Protein AF-A0A6M8HV72-F1 (afdb_monomer_lite)

Secondary structure (DSSP, 8-state):
-GGGTTTSSSSSSHHHHHHHHHHHHHHHHHHHHHH-TT--HHHHHHHHHHHHHHHHHHT-HHHHHHHHHHHHHHHHHHHHHHHHHHHTT--HHHHHHHHHHHHHHHHHHHHHHHHHHHHHHHHH-HHHHHHHHHHHHHHHHHHHHTTSPPTTGGGGGG--

Radius of gyration: 21.1 Å; chains: 1; bounding box: 44×37×67 Å

Sequence (160 aa):
MLVLAAARTSTSNTGRWARIHQHNWAKIRCHSHRIAPWVSGLSAMVAGAVLVPVGVAIGHPLVALLGFPVLGFGTGLAYRLSLVVLTKGSEPARQGALASLYGAVTYGAATVGSLAAGLIGNLIGLKSTIVGIFLLIAVFSAWFTACAPRLRDGREIEVA

Organism: NCBI:txid1484109

pLDDT: mean 83.33, std 15.53, range [47.53, 97.25]

Structure (mmCIF, N/CA/C/O backbone):
data_AF-A0A6M8HV72-F1
#
_entry.id   AF-A0A6M8HV72-F1
#
loop_
_atom_site.group_PDB
_atom_s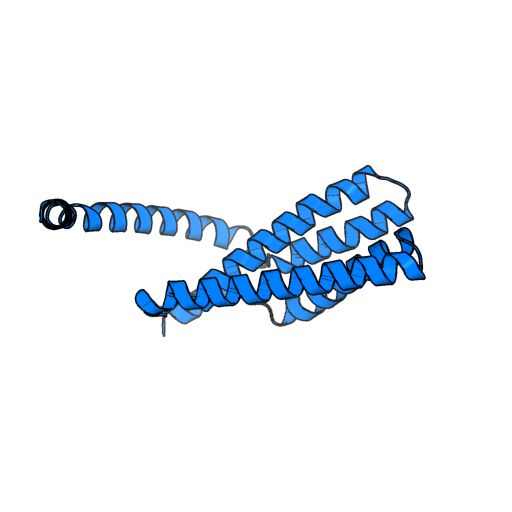ite.id
_atom_site.type_symbol
_atom_site.label_atom_id
_atom_site.label_alt_id
_atom_site.label_comp_id
_atom_site.label_asym_id
_atom_site.label_entity_id
_atom_site.label_seq_id
_atom_site.pdbx_PDB_ins_code
_atom_site.Cartn_x
_atom_site.Cartn_y
_atom_site.Cartn_z
_atom_site.occupancy
_atom_site.B_iso_or_equiv
_atom_site.auth_seq_id
_atom_site.auth_comp_id
_atom_site.auth_asym_id
_atom_site.auth_atom_id
_atom_site.pdbx_PDB_model_num
ATOM 1 N N . MET A 1 1 ? 1.287 -5.222 48.716 1.00 48.75 1 MET A N 1
ATOM 2 C CA . MET A 1 1 ? 0.082 -4.443 49.094 1.00 48.75 1 MET A CA 1
ATOM 3 C C . MET A 1 1 ? 0.161 -2.940 48.789 1.00 48.75 1 MET A C 1
ATOM 5 O O . MET A 1 1 ? -0.892 -2.334 48.669 1.00 48.75 1 MET A O 1
ATOM 9 N N . LEU A 1 2 ? 1.339 -2.331 48.565 1.00 47.53 2 LEU A N 1
ATOM 10 C CA . LEU A 1 2 ? 1.441 -0.890 48.255 1.00 47.53 2 LEU A CA 1
ATOM 11 C C . LEU A 1 2 ? 1.011 -0.475 46.826 1.00 47.53 2 LEU A C 1
ATOM 13 O O . LEU A 1 2 ? 0.678 0.682 46.603 1.00 47.53 2 LEU A O 1
ATOM 17 N N . VAL A 1 3 ? 0.961 -1.404 45.862 1.00 49.62 3 VAL A N 1
ATOM 18 C CA . VAL A 1 3 ? 0.617 -1.099 44.452 1.00 49.62 3 VAL A CA 1
ATOM 19 C C . VAL A 1 3 ? -0.888 -0.843 44.248 1.00 49.62 3 VAL A C 1
ATOM 21 O O . VAL A 1 3 ? -1.282 -0.139 43.324 1.00 49.62 3 VAL A O 1
ATOM 24 N N . LEU A 1 4 ? -1.745 -1.326 45.155 1.00 50.94 4 LEU A N 1
ATOM 25 C CA . LEU A 1 4 ? -3.201 -1.135 45.079 1.00 50.94 4 LEU A CA 1
ATOM 26 C C . LEU A 1 4 ? -3.672 0.249 45.565 1.00 50.94 4 LEU A C 1
ATOM 28 O O . LEU A 1 4 ? -4.767 0.674 45.203 1.00 50.94 4 LEU A O 1
ATOM 32 N N . ALA A 1 5 ? -2.856 0.980 46.333 1.00 51.75 5 ALA A N 1
ATOM 33 C CA . ALA A 1 5 ? -3.220 2.306 46.842 1.00 51.75 5 ALA A CA 1
ATOM 34 C C . ALA A 1 5 ? -2.996 3.433 45.813 1.00 51.75 5 ALA A C 1
ATOM 36 O O . ALA A 1 5 ? -3.728 4.420 45.818 1.00 51.75 5 ALA A O 1
ATOM 37 N N . ALA A 1 6 ? -2.053 3.265 44.876 1.00 51.56 6 ALA A N 1
ATOM 38 C CA . ALA A 1 6 ? -1.754 4.265 43.844 1.00 51.56 6 ALA A CA 1
ATOM 39 C C . ALA A 1 6 ? -2.790 4.307 42.700 1.00 51.56 6 ALA A C 1
ATOM 41 O O . ALA A 1 6 ? -2.868 5.290 41.968 1.00 51.56 6 ALA A O 1
ATOM 42 N N . ALA A 1 7 ? -3.626 3.273 42.557 1.00 52.09 7 ALA A N 1
ATOM 43 C CA . ALA A 1 7 ? -4.650 3.214 41.513 1.00 52.09 7 ALA A CA 1
ATOM 44 C C . ALA A 1 7 ? -5.930 4.011 41.851 1.00 52.09 7 ALA A C 1
ATOM 46 O O . ALA A 1 7 ? -6.725 4.298 40.958 1.00 52.09 7 ALA A O 1
ATOM 47 N N . ARG A 1 8 ? -6.153 4.391 43.122 1.00 54.16 8 ARG A N 1
ATOM 48 C CA . ARG A 1 8 ? -7.432 4.985 43.570 1.00 54.16 8 ARG A CA 1
ATOM 49 C C . ARG A 1 8 ? -7.531 6.506 43.469 1.00 54.16 8 ARG A C 1
ATOM 51 O O . ARG A 1 8 ? -8.641 7.023 43.521 1.00 54.16 8 ARG A O 1
ATOM 58 N N . THR A 1 9 ? -6.426 7.227 43.296 1.00 54.25 9 THR A N 1
ATOM 59 C CA . THR A 1 9 ? -6.437 8.702 43.198 1.00 54.25 9 THR A CA 1
ATOM 60 C C . THR A 1 9 ? -6.485 9.224 41.759 1.00 54.25 9 THR A C 1
ATOM 62 O O . THR A 1 9 ? -6.673 10.418 41.547 1.00 54.25 9 THR A O 1
ATOM 65 N N . SER A 1 10 ? -6.398 8.342 40.758 1.00 53.56 10 SER A N 1
ATOM 66 C CA . SER A 1 10 ? -6.378 8.702 39.332 1.00 53.56 10 SER A CA 1
ATOM 67 C C . SER A 1 10 ? -7.728 8.484 38.631 1.00 53.56 10 SER A C 1
ATOM 69 O O . SER A 1 10 ? -7.793 8.029 37.493 1.00 53.56 10 SER A O 1
ATOM 71 N N . THR A 1 11 ? -8.845 8.757 39.307 1.00 59.16 11 THR A N 1
ATOM 72 C CA . THR A 1 11 ? -10.191 8.622 38.709 1.00 59.16 11 THR A CA 1
ATOM 73 C C . THR A 1 11 ? -10.957 9.941 38.622 1.00 59.16 11 THR A C 1
ATOM 75 O O . THR A 1 11 ? -11.863 10.048 37.802 1.00 59.16 11 THR A O 1
ATOM 78 N N . SER A 1 12 ? -10.576 10.986 39.368 1.00 61.50 12 SER A N 1
ATOM 79 C CA . SER A 1 12 ? -11.284 12.278 39.319 1.00 61.50 12 SER A CA 1
ATOM 80 C C . SER A 1 12 ? -10.839 13.192 38.168 1.00 61.50 12 SER A C 1
ATOM 82 O O . SER A 1 12 ? -11.604 14.055 37.741 1.00 61.50 12 SER A O 1
ATOM 84 N N . ASN A 1 13 ? -9.635 12.995 37.615 1.00 61.00 13 ASN A N 1
ATOM 85 C CA . ASN A 1 13 ? -9.097 13.855 36.550 1.00 61.00 13 ASN A CA 1
ATOM 86 C C . ASN A 1 13 ? -9.237 13.255 35.136 1.00 61.00 13 ASN A C 1
ATOM 88 O O . ASN A 1 13 ? -9.124 13.969 34.138 1.00 61.00 13 ASN A O 1
ATOM 92 N N . THR A 1 14 ? -9.538 11.958 35.015 1.00 64.94 14 THR A N 1
ATOM 93 C CA . THR A 1 14 ? -9.681 11.267 33.717 1.00 64.94 14 THR A CA 1
ATOM 94 C C . THR A 1 14 ? -10.820 11.848 32.872 1.00 64.94 14 THR A C 1
ATOM 96 O O . THR A 1 14 ? -10.677 12.001 31.658 1.00 64.94 14 THR A O 1
ATOM 99 N N . GLY A 1 15 ? -11.909 12.298 33.506 1.00 69.75 15 GLY A N 1
ATOM 100 C CA . GLY A 1 15 ? -13.037 12.933 32.814 1.00 69.75 15 GLY A CA 1
ATOM 101 C C . GLY A 1 15 ? -12.730 14.310 32.203 1.00 69.75 15 GLY A C 1
ATOM 102 O O . GLY A 1 15 ? -13.410 14.737 31.265 1.00 69.75 15 GLY A O 1
ATOM 103 N N . ARG A 1 16 ? -11.710 15.030 32.695 1.00 74.56 16 ARG A N 1
ATOM 104 C CA . ARG A 1 16 ? -11.328 16.347 32.149 1.00 74.56 16 ARG A CA 1
ATOM 105 C C . ARG A 1 16 ? -10.486 16.199 30.884 1.00 74.56 16 ARG A C 1
ATOM 107 O O . ARG A 1 16 ? -10.765 16.862 29.886 1.00 74.56 16 ARG A O 1
ATOM 114 N N . TRP A 1 17 ? -9.527 15.275 30.897 1.00 71.81 17 TRP A N 1
ATOM 115 C CA . TRP A 1 17 ? -8.691 14.961 29.734 1.00 71.81 17 TRP A CA 1
ATOM 116 C C . TRP A 1 17 ? -9.490 14.325 28.597 1.00 71.81 17 TRP A C 1
ATOM 118 O O . TRP A 1 17 ? -9.290 14.692 27.438 1.00 71.81 17 TRP A O 1
ATOM 128 N N . ALA A 1 18 ? -10.461 13.462 28.920 1.00 70.50 18 ALA A N 1
ATOM 129 C CA . ALA A 1 18 ? -11.372 12.892 27.930 1.00 70.50 18 ALA A CA 1
ATOM 130 C C . ALA A 1 18 ? -12.149 13.982 27.164 1.00 70.50 18 ALA A C 1
ATOM 132 O O . ALA A 1 18 ? -12.211 13.942 25.934 1.00 70.50 18 ALA A O 1
ATOM 133 N N . ARG A 1 19 ? -12.662 15.007 27.863 1.00 73.00 19 ARG A N 1
ATOM 134 C CA . ARG A 1 19 ? -13.393 16.123 27.233 1.00 73.00 19 ARG A CA 1
ATOM 135 C C . ARG A 1 19 ? -12.511 17.023 26.367 1.00 73.00 19 ARG A C 1
ATOM 137 O O . ARG A 1 19 ? -12.917 17.377 25.263 1.00 73.00 19 ARG A O 1
ATOM 144 N N . ILE A 1 20 ? -11.307 17.374 26.828 1.00 75.00 20 ILE A N 1
ATOM 145 C CA . ILE A 1 20 ? -10.384 18.226 26.052 1.00 75.00 20 ILE A CA 1
ATOM 146 C C . ILE A 1 20 ? -9.944 17.512 24.768 1.00 75.00 20 ILE A C 1
ATOM 148 O O . ILE A 1 20 ? -9.949 18.116 23.692 1.00 75.00 20 ILE A O 1
ATOM 152 N N . HIS A 1 21 ? -9.632 16.214 24.851 1.00 67.44 21 HIS A N 1
ATOM 153 C CA . HIS A 1 21 ? -9.319 15.433 23.659 1.00 67.44 21 HIS A CA 1
ATOM 154 C C . HIS A 1 21 ? -10.513 15.374 22.705 1.00 67.44 21 HIS A C 1
ATOM 156 O O . HIS A 1 21 ? -10.343 15.691 21.527 1.00 67.44 21 HIS A O 1
ATOM 162 N N . GLN A 1 22 ? -11.718 15.049 23.185 1.00 72.06 22 GLN A N 1
ATOM 163 C CA . GLN A 1 22 ? -12.913 15.000 22.334 1.00 72.06 22 GLN A CA 1
ATOM 164 C C . GLN A 1 22 ? -13.151 16.316 21.576 1.00 72.06 22 GLN A C 1
ATOM 166 O O . GLN A 1 22 ? -13.419 16.283 20.372 1.00 72.06 22 GLN A O 1
ATOM 171 N N . HIS A 1 23 ? -12.967 17.466 22.231 1.00 72.62 23 HIS A N 1
ATOM 172 C CA . HIS A 1 23 ? -13.171 18.770 21.600 1.00 72.62 23 HIS A CA 1
ATOM 173 C C . HIS A 1 23 ? -12.124 19.086 20.510 1.00 72.62 23 HIS A C 1
ATOM 175 O O . HIS A 1 23 ? -12.472 19.613 19.448 1.00 72.62 23 HIS A O 1
ATOM 181 N N . ASN A 1 24 ? -10.847 18.743 20.717 1.00 71.69 24 ASN A N 1
ATOM 182 C CA . ASN A 1 24 ? -9.809 18.949 19.697 1.00 71.69 24 ASN A CA 1
ATOM 183 C C . ASN A 1 24 ? -9.988 18.014 18.489 1.00 71.69 24 ASN A C 1
ATOM 185 O O . ASN A 1 24 ? -9.850 18.448 17.341 1.00 71.69 24 ASN A O 1
ATOM 189 N N . TRP A 1 25 ? -10.381 16.759 18.723 1.00 64.50 25 TRP A N 1
ATOM 190 C CA . TRP A 1 25 ? -10.678 15.804 17.650 1.00 64.50 25 TRP A CA 1
ATOM 191 C C . TRP A 1 25 ? -11.900 16.204 16.814 1.00 64.50 25 TRP A C 1
ATOM 193 O O . TRP A 1 25 ? -11.948 15.897 15.621 1.00 64.50 25 TRP A O 1
ATOM 203 N N . ALA A 1 26 ? -12.884 16.890 17.405 1.00 64.31 26 ALA A N 1
ATOM 204 C CA . ALA A 1 26 ? -14.028 17.427 16.668 1.00 64.31 26 ALA A CA 1
ATOM 205 C C . ALA A 1 26 ? -13.601 18.538 15.691 1.00 64.31 26 ALA A C 1
ATOM 207 O O . ALA A 1 26 ? -13.974 18.517 14.518 1.00 64.31 26 ALA A O 1
ATOM 208 N N . LYS A 1 27 ? -12.738 19.463 16.135 1.00 68.88 27 LYS A N 1
ATOM 209 C CA . LYS A 1 27 ? -12.278 20.589 15.305 1.00 68.88 27 LYS A CA 1
ATOM 210 C C . LYS A 1 27 ? -11.427 20.133 14.112 1.00 68.88 27 LYS A C 1
ATOM 212 O O . LYS A 1 27 ? -11.627 20.621 13.000 1.00 68.88 27 LYS A O 1
ATOM 217 N N . ILE A 1 28 ? -10.526 19.169 14.323 1.00 64.38 28 ILE A N 1
ATOM 218 C CA . ILE A 1 28 ? -9.666 18.618 13.259 1.00 64.38 28 ILE A CA 1
ATOM 219 C C . ILE A 1 28 ? -10.499 17.845 12.223 1.00 64.38 28 ILE A C 1
ATOM 221 O O . ILE A 1 28 ? -10.273 17.998 11.019 1.00 64.38 28 ILE A O 1
ATOM 225 N N . ARG A 1 29 ? -11.512 17.079 12.661 1.00 62.41 29 ARG A N 1
ATOM 226 C CA . ARG A 1 29 ? -12.433 16.384 11.745 1.00 62.41 29 ARG A CA 1
ATOM 227 C C . ARG A 1 29 ? -13.168 17.366 10.831 1.00 62.41 29 ARG A C 1
ATOM 229 O O . ARG A 1 29 ? -13.154 17.181 9.615 1.00 62.41 29 ARG A O 1
ATOM 236 N N . CYS A 1 30 ? -13.721 18.453 11.369 1.00 58.53 30 CYS A N 1
ATOM 237 C CA . CYS A 1 30 ? -14.491 19.420 10.576 1.00 58.53 30 CYS A CA 1
ATOM 238 C C . CYS A 1 30 ? -13.692 20.086 9.442 1.00 58.53 30 CYS A C 1
ATOM 240 O O . CYS A 1 30 ? -14.270 20.399 8.400 1.00 58.53 30 CYS A O 1
ATOM 242 N N . HIS A 1 31 ? -12.383 20.294 9.61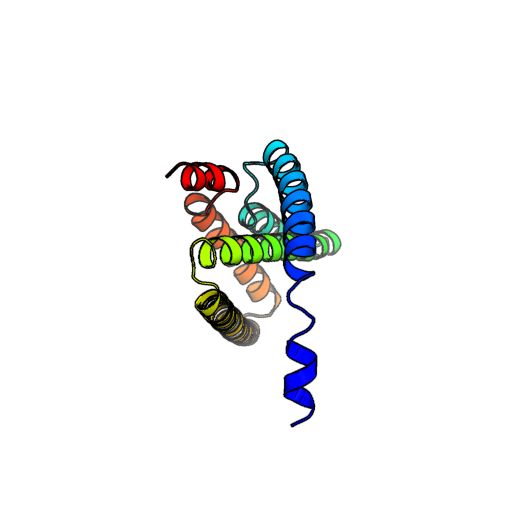4 1.00 59.81 31 HIS A N 1
ATOM 243 C CA . HIS A 1 31 ? -11.549 20.908 8.574 1.00 59.81 31 HIS A CA 1
ATOM 244 C C . HIS A 1 31 ? -11.170 19.921 7.464 1.00 59.81 31 HIS A C 1
ATOM 246 O O . HIS A 1 31 ? -11.275 20.248 6.281 1.00 59.81 31 HIS A O 1
ATOM 252 N N . SER A 1 32 ? -10.797 18.692 7.826 1.00 57.81 32 SER A N 1
ATOM 253 C CA . SER A 1 32 ? -10.352 17.688 6.852 1.00 57.81 32 SER A CA 1
ATOM 254 C C . SER A 1 32 ? -11.482 17.242 5.905 1.00 57.81 32 SER A C 1
ATOM 256 O O . SER A 1 32 ? -11.255 17.054 4.711 1.00 57.81 32 SER A O 1
ATOM 258 N N . HIS A 1 33 ? -12.732 17.197 6.385 1.00 54.22 33 HIS A N 1
ATOM 259 C CA . HIS A 1 33 ? -13.889 16.807 5.568 1.00 54.22 33 HIS A CA 1
ATOM 260 C C . HIS A 1 33 ? -14.294 17.815 4.481 1.00 54.22 33 HIS A C 1
ATOM 262 O O . HIS A 1 33 ? -15.014 17.432 3.558 1.00 54.22 33 HIS A O 1
ATOM 268 N N . ARG A 1 34 ? -13.887 19.090 4.573 1.00 60.53 34 ARG A N 1
ATOM 269 C CA . ARG A 1 34 ? -14.249 20.101 3.561 1.00 60.53 34 ARG A CA 1
ATOM 270 C C . ARG A 1 34 ? -13.306 20.114 2.366 1.00 60.53 34 ARG A C 1
ATOM 272 O O . ARG A 1 34 ? -13.744 20.429 1.268 1.00 60.53 34 ARG A O 1
ATOM 279 N N . ILE A 1 35 ? -12.036 19.786 2.581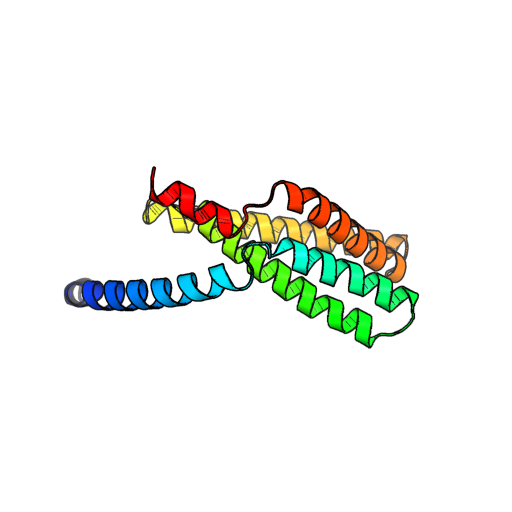 1.00 65.06 35 ILE A N 1
ATOM 280 C CA . ILE A 1 35 ? -10.995 20.014 1.573 1.00 65.06 35 I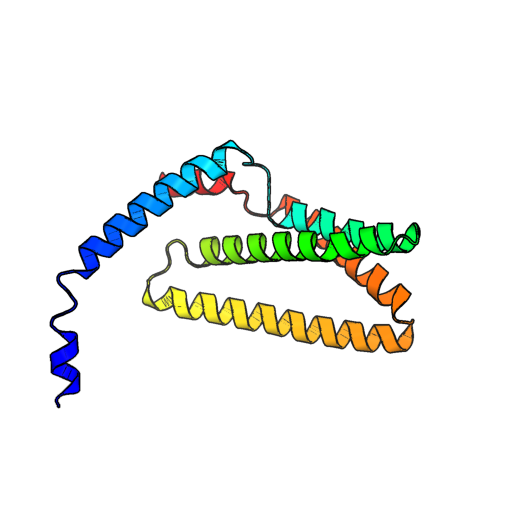LE A CA 1
ATOM 281 C C . ILE A 1 35 ? -10.906 18.832 0.599 1.00 65.06 35 ILE A C 1
ATOM 283 O O . ILE A 1 35 ? -10.584 19.031 -0.568 1.00 65.06 35 ILE A O 1
ATOM 287 N N . ALA A 1 36 ? -11.239 17.609 1.034 1.00 59.16 36 ALA A N 1
ATOM 288 C CA . ALA A 1 36 ? -11.101 16.434 0.178 1.00 59.16 36 ALA A CA 1
ATOM 289 C C . ALA A 1 36 ? -12.001 15.241 0.581 1.00 59.16 36 ALA A C 1
ATOM 291 O O . ALA A 1 36 ? -11.489 14.172 0.914 1.00 59.16 36 ALA A O 1
ATOM 292 N N . PRO A 1 37 ? -13.345 15.357 0.521 1.00 62.66 37 PRO A N 1
ATOM 293 C CA . PRO A 1 37 ? -14.249 14.245 0.859 1.00 62.66 37 PRO A CA 1
ATOM 294 C C . PRO A 1 37 ? -14.102 13.030 -0.078 1.00 62.66 37 PRO A C 1
ATOM 296 O O . PRO A 1 37 ? -14.562 11.937 0.246 1.00 62.66 37 PRO A O 1
ATOM 299 N N . TRP A 1 38 ? -13.455 13.230 -1.229 1.00 63.25 38 TRP A N 1
ATOM 300 C CA . TRP A 1 38 ? -13.203 12.232 -2.268 1.00 63.25 38 TRP A CA 1
ATOM 301 C C . TRP A 1 38 ? -11.858 11.511 -2.111 1.00 63.25 38 TRP A C 1
ATOM 303 O O . TRP A 1 38 ? -11.634 10.504 -2.779 1.00 63.25 38 TRP A O 1
ATOM 313 N N . VAL A 1 39 ? -10.946 12.024 -1.274 1.00 69.06 39 VAL A N 1
ATOM 314 C CA . VAL A 1 39 ? -9.605 11.445 -1.139 1.00 69.06 39 VAL A CA 1
ATOM 315 C C . VAL A 1 39 ? -9.680 10.232 -0.221 1.00 69.06 39 VAL A C 1
ATOM 317 O O . VAL A 1 39 ? -9.835 10.342 0.993 1.00 69.06 39 VAL A O 1
ATOM 320 N N . SER A 1 40 ? -9.585 9.059 -0.838 1.00 80.25 40 SER A N 1
ATOM 321 C CA . SER A 1 40 ? -9.335 7.794 -0.157 1.00 80.25 40 SER A CA 1
ATOM 322 C C . SER A 1 40 ? -7.826 7.586 -0.045 1.00 80.25 40 SER A C 1
ATOM 324 O O . SER A 1 40 ? -7.087 7.920 -0.968 1.00 80.25 40 SER A O 1
ATOM 326 N N . GLY A 1 41 ? -7.349 6.979 1.047 1.00 85.00 41 GLY A N 1
ATOM 327 C CA . GLY A 1 41 ? -5.946 6.550 1.139 1.00 85.00 41 GLY A CA 1
ATOM 328 C C . GLY A 1 41 ? -5.522 5.683 -0.057 1.00 85.00 41 GLY A C 1
ATOM 329 O O . GLY A 1 41 ? -4.377 5.756 -0.498 1.00 85.00 41 GLY A O 1
ATOM 330 N N . LEU A 1 42 ? -6.470 4.955 -0.664 1.00 89.75 42 LEU A N 1
ATOM 331 C CA . LEU A 1 42 ? -6.220 4.145 -1.853 1.00 89.75 42 LEU A CA 1
ATOM 332 C C . LEU A 1 42 ? -5.893 4.963 -3.106 1.00 89.75 42 LEU A C 1
ATOM 334 O O . LEU A 1 42 ? -5.097 4.496 -3.911 1.00 89.75 42 LEU A O 1
ATOM 338 N N . SER A 1 43 ? -6.442 6.169 -3.297 1.00 91.00 43 SER A N 1
ATOM 339 C CA . SER A 1 43 ? -6.097 6.965 -4.488 1.00 91.00 43 SER A CA 1
ATOM 340 C C . SER A 1 43 ? -4.654 7.468 -4.421 1.00 91.00 43 SER A C 1
ATOM 342 O O . SER A 1 43 ? -3.943 7.433 -5.424 1.00 91.00 43 SER A O 1
ATOM 344 N N . ALA A 1 44 ? -4.186 7.842 -3.225 1.00 92.56 44 ALA A N 1
ATOM 345 C CA . ALA A 1 44 ? -2.776 8.135 -2.982 1.00 92.56 44 ALA A CA 1
ATOM 346 C C . ALA A 1 44 ? -1.894 6.889 -3.181 1.00 92.56 44 ALA A C 1
ATOM 348 O O . ALA A 1 44 ? -0.826 6.996 -3.782 1.00 92.56 44 ALA A O 1
ATOM 349 N N . MET A 1 45 ? -2.354 5.700 -2.760 1.00 94.06 45 MET A N 1
ATOM 350 C CA . MET A 1 45 ? -1.632 4.451 -3.036 1.00 94.06 45 MET A CA 1
ATOM 351 C C . MET A 1 45 ? -1.521 4.164 -4.534 1.00 94.06 45 MET A C 1
ATOM 353 O O . MET A 1 45 ? -0.427 3.859 -4.996 1.00 94.06 45 MET A O 1
ATOM 357 N N . VAL A 1 46 ? -2.608 4.299 -5.302 1.00 95.38 46 VAL A N 1
ATOM 358 C CA . VAL A 1 46 ? -2.586 4.114 -6.763 1.00 95.38 46 VAL A CA 1
ATOM 359 C C . VAL A 1 46 ? -1.597 5.086 -7.405 1.00 95.38 46 VAL A C 1
ATOM 361 O O . VAL A 1 46 ? -0.753 4.660 -8.188 1.00 95.38 46 VAL A O 1
ATOM 364 N N . ALA A 1 47 ? -1.644 6.369 -7.034 1.00 95.50 47 ALA A N 1
ATOM 365 C CA . ALA A 1 47 ? -0.726 7.373 -7.565 1.00 95.50 47 ALA A CA 1
ATOM 366 C C . ALA A 1 47 ? 0.743 7.022 -7.274 1.00 95.50 47 ALA A C 1
ATOM 368 O O . ALA A 1 47 ? 1.562 7.005 -8.191 1.00 95.50 47 ALA A O 1
ATOM 369 N N . GLY A 1 48 ? 1.073 6.679 -6.024 1.00 96.06 48 GLY A N 1
ATOM 370 C CA . GLY A 1 48 ? 2.428 6.274 -5.645 1.00 96.06 48 GLY A CA 1
ATOM 371 C C . GLY A 1 48 ? 2.883 4.989 -6.344 1.00 96.06 48 GLY A C 1
ATOM 372 O O . GLY A 1 48 ? 4.003 4.929 -6.848 1.00 96.06 48 GLY A O 1
ATOM 373 N N . ALA A 1 49 ? 1.999 3.992 -6.443 1.00 96.62 49 ALA A N 1
ATOM 374 C CA . ALA A 1 49 ? 2.276 2.710 -7.086 1.00 96.62 49 ALA A CA 1
ATOM 375 C C . ALA A 1 49 ? 2.488 2.833 -8.601 1.00 96.62 49 ALA A C 1
ATOM 377 O O . ALA A 1 49 ? 3.303 2.097 -9.142 1.00 96.62 49 ALA A O 1
ATOM 378 N N . VAL A 1 50 ? 1.810 3.764 -9.283 1.00 97.25 50 VAL A N 1
ATOM 379 C CA . VAL A 1 50 ? 2.027 4.053 -10.714 1.00 97.25 50 VAL A CA 1
ATOM 380 C C . VAL A 1 50 ? 3.295 4.882 -10.937 1.00 97.25 50 VAL A C 1
ATOM 382 O O . VAL A 1 50 ? 3.998 4.679 -11.928 1.00 97.25 50 VAL A O 1
ATOM 385 N N . LEU A 1 51 ? 3.641 5.784 -10.013 1.00 96.94 51 LEU A N 1
ATOM 386 C CA . LEU A 1 51 ? 4.807 6.657 -10.167 1.00 96.94 51 LEU A CA 1
ATOM 387 C C . LEU A 1 51 ? 6.132 5.875 -10.196 1.00 96.94 51 LEU A C 1
ATOM 389 O O . LEU A 1 51 ? 7.051 6.249 -10.924 1.00 96.94 51 LEU A O 1
ATOM 393 N N . VAL A 1 52 ? 6.216 4.757 -9.465 1.00 96.12 52 VAL A N 1
ATOM 394 C CA . VAL A 1 52 ? 7.401 3.881 -9.451 1.00 96.12 52 VAL A CA 1
ATOM 395 C C . VAL A 1 52 ? 7.717 3.283 -10.835 1.00 96.12 52 VAL A C 1
ATOM 397 O O . VAL A 1 52 ? 8.798 3.570 -11.355 1.00 96.12 52 VAL A O 1
ATOM 400 N N . PRO A 1 53 ? 6.834 2.494 -11.483 1.00 96.19 53 PRO A N 1
ATOM 401 C CA . PRO A 1 53 ? 7.102 1.929 -12.802 1.00 96.19 53 PRO A CA 1
ATOM 402 C C . PRO A 1 53 ? 7.240 3.006 -13.884 1.00 96.19 53 PRO A C 1
ATOM 404 O O . PRO A 1 53 ? 8.056 2.833 -14.785 1.00 96.19 53 PRO A O 1
ATOM 407 N N . VAL A 1 54 ? 6.531 4.138 -13.777 1.00 96.69 54 VAL A N 1
ATOM 408 C CA . VAL A 1 54 ? 6.716 5.283 -14.688 1.00 96.69 54 VAL A CA 1
ATOM 409 C C . VAL A 1 54 ? 8.127 5.865 -14.562 1.00 96.69 54 VAL A C 1
ATOM 411 O O . VAL A 1 54 ? 8.799 6.067 -15.573 1.00 96.69 54 VAL A O 1
ATOM 414 N N . GLY A 1 55 ? 8.624 6.071 -13.339 1.00 95.44 55 GLY A N 1
ATOM 415 C CA . GLY A 1 55 ? 9.994 6.535 -13.108 1.00 95.44 55 GLY A CA 1
ATOM 416 C C . GLY A 1 55 ? 11.046 5.561 -13.644 1.00 95.44 55 GLY A C 1
ATOM 417 O O . GLY A 1 55 ? 12.037 5.988 -14.238 1.00 95.44 55 GLY A O 1
ATOM 418 N N . VAL A 1 56 ? 10.801 4.254 -13.508 1.00 94.56 56 VAL A N 1
ATOM 419 C CA . VAL A 1 56 ? 11.657 3.201 -14.081 1.00 94.56 56 VAL A CA 1
ATOM 420 C C . VAL A 1 56 ? 11.617 3.207 -15.614 1.00 94.56 56 VAL A C 1
ATOM 422 O O . VAL A 1 56 ? 12.664 3.033 -16.235 1.00 94.56 56 VAL A O 1
ATOM 425 N N . ALA A 1 57 ? 10.450 3.419 -16.227 1.00 94.69 57 ALA A N 1
ATOM 426 C CA . ALA A 1 57 ? 10.286 3.448 -17.682 1.00 94.69 57 ALA A CA 1
ATOM 427 C C . ALA A 1 57 ? 10.969 4.664 -18.329 1.00 94.69 57 ALA A C 1
ATOM 429 O O . ALA A 1 57 ? 11.577 4.531 -19.386 1.00 94.69 57 ALA A O 1
ATOM 430 N N . ILE A 1 58 ? 10.911 5.828 -17.673 1.00 96.81 58 ILE A N 1
ATOM 431 C CA . ILE A 1 58 ? 11.555 7.071 -18.135 1.00 96.81 58 ILE A CA 1
ATOM 432 C C . ILE A 1 58 ? 13.061 7.083 -17.796 1.00 96.81 58 ILE A C 1
ATOM 434 O O . ILE A 1 58 ? 13.822 7.872 -18.348 1.00 96.81 58 ILE A O 1
ATOM 438 N N . GLY A 1 59 ? 13.516 6.208 -16.891 1.00 94.94 59 GLY A N 1
ATOM 439 C CA . GLY A 1 59 ? 14.903 6.179 -16.422 1.00 94.94 59 GLY A CA 1
ATOM 440 C C . GLY A 1 59 ? 15.247 7.314 -15.451 1.00 94.94 59 GLY A C 1
ATOM 441 O O . GLY A 1 59 ? 16.421 7.632 -15.277 1.00 94.94 59 GLY A O 1
ATOM 442 N N . HIS A 1 60 ? 14.246 7.928 -14.809 1.00 97.00 60 HIS A N 1
ATOM 443 C CA . HIS A 1 60 ? 14.435 9.064 -13.906 1.00 97.00 60 HIS A CA 1
ATOM 444 C C . HIS A 1 60 ? 14.279 8.633 -12.433 1.00 97.00 60 HIS A C 1
ATOM 446 O O . HIS A 1 60 ? 13.154 8.561 -11.922 1.00 97.00 60 HIS A O 1
ATOM 452 N N . PRO A 1 61 ? 15.379 8.370 -11.698 1.00 94.25 61 PRO A N 1
ATOM 453 C CA . PRO A 1 61 ? 15.324 7.749 -10.372 1.00 94.25 61 PRO A CA 1
ATOM 454 C C . PRO A 1 61 ? 14.584 8.600 -9.336 1.00 94.25 61 PRO A C 1
ATOM 456 O O . PRO A 1 61 ? 13.937 8.043 -8.455 1.00 94.25 61 PRO A O 1
ATOM 459 N N . LEU A 1 62 ? 14.598 9.934 -9.465 1.00 97.25 62 LEU A N 1
ATOM 460 C CA . LEU A 1 62 ? 13.853 10.818 -8.558 1.00 97.25 62 LEU A CA 1
ATOM 461 C C . LEU A 1 62 ? 12.334 10.617 -8.656 1.00 97.25 62 LEU A C 1
ATOM 463 O O . LEU A 1 62 ? 11.647 10.718 -7.646 1.00 97.25 62 LEU A O 1
ATOM 467 N N . VAL A 1 63 ? 11.806 10.292 -9.842 1.00 95.56 63 VAL A N 1
ATOM 468 C CA . VAL A 1 63 ? 10.365 10.046 -10.022 1.00 95.56 63 VAL A CA 1
ATOM 469 C C . VAL A 1 63 ? 9.975 8.747 -9.321 1.00 95.56 63 VAL A C 1
ATOM 471 O O . VAL A 1 63 ? 8.998 8.716 -8.576 1.00 95.56 63 VAL A O 1
ATOM 474 N N . ALA A 1 64 ? 10.792 7.700 -9.476 1.00 93.62 64 ALA A N 1
ATOM 475 C CA . ALA A 1 64 ? 10.591 6.450 -8.754 1.00 93.62 64 ALA A CA 1
ATOM 476 C C . ALA A 1 64 ? 10.723 6.648 -7.232 1.00 93.62 64 ALA A C 1
ATOM 478 O O . ALA A 1 64 ? 9.902 6.134 -6.474 1.00 93.62 64 ALA A O 1
ATOM 479 N N . LEU A 1 65 ? 11.701 7.451 -6.788 1.00 96.06 65 LEU A N 1
ATOM 480 C CA . LEU A 1 65 ? 11.914 7.772 -5.377 1.00 96.06 65 LEU A CA 1
ATOM 481 C C . LEU A 1 65 ? 10.709 8.496 -4.766 1.00 96.06 65 LEU A C 1
ATOM 483 O O . LEU A 1 65 ? 10.313 8.157 -3.657 1.00 96.06 65 LEU A O 1
ATOM 487 N N . LEU A 1 66 ? 10.103 9.445 -5.488 1.00 97.00 66 LEU A N 1
ATOM 488 C CA . LEU A 1 66 ? 8.893 10.154 -5.056 1.00 97.00 66 LEU A CA 1
ATOM 489 C C . LEU A 1 66 ? 7.662 9.241 -4.971 1.00 97.00 66 LEU A C 1
ATOM 491 O O . LEU A 1 66 ? 6.742 9.531 -4.206 1.00 97.00 66 LEU A O 1
ATOM 495 N N . GLY A 1 67 ? 7.645 8.119 -5.694 1.00 96.00 67 GLY A N 1
ATOM 496 C CA . GLY A 1 67 ? 6.550 7.150 -5.628 1.00 96.00 67 GLY A CA 1
ATOM 497 C C . GLY A 1 67 ? 6.429 6.489 -4.255 1.00 96.00 67 GLY A C 1
ATOM 498 O O . GLY A 1 67 ? 5.323 6.336 -3.738 1.00 96.00 67 GLY A O 1
ATOM 499 N N . PHE A 1 68 ? 7.559 6.174 -3.614 1.00 95.31 68 PHE A N 1
ATOM 500 C CA . PHE A 1 68 ? 7.595 5.520 -2.302 1.00 95.31 68 PHE A CA 1
ATOM 501 C C . PHE A 1 68 ? 6.948 6.322 -1.157 1.00 95.31 68 PHE A C 1
ATOM 503 O O . PHE A 1 68 ? 6.110 5.745 -0.461 1.00 95.31 68 PHE A O 1
ATOM 510 N N . PRO A 1 69 ? 7.263 7.613 -0.916 1.00 97.12 69 PRO A N 1
ATOM 511 C CA . PRO A 1 69 ? 6.619 8.383 0.143 1.00 97.12 69 PRO A CA 1
ATOM 512 C C . PRO A 1 69 ? 5.133 8.611 -0.137 1.00 97.12 69 PRO A C 1
ATOM 514 O O . PRO A 1 69 ? 4.336 8.555 0.796 1.00 97.12 69 PRO A O 1
ATOM 517 N N . VAL A 1 70 ? 4.735 8.806 -1.401 1.00 96.31 70 VAL A N 1
ATOM 518 C CA . VAL A 1 70 ? 3.317 8.945 -1.778 1.00 96.31 70 VAL A CA 1
ATOM 519 C C . VAL A 1 70 ? 2.555 7.650 -1.490 1.00 96.31 70 VAL A C 1
ATOM 521 O O . VAL A 1 70 ? 1.490 7.678 -0.869 1.00 96.31 70 VAL A O 1
ATOM 524 N N . LEU A 1 71 ? 3.133 6.506 -1.864 1.00 95.31 71 LEU A N 1
ATOM 525 C CA . LEU A 1 71 ? 2.571 5.196 -1.562 1.00 95.31 71 LEU A CA 1
ATOM 526 C C . LEU A 1 71 ? 2.492 4.951 -0.050 1.00 95.31 71 LEU A C 1
ATOM 528 O O . LEU A 1 71 ? 1.445 4.548 0.449 1.00 95.31 71 LEU A O 1
ATOM 532 N N . GLY A 1 72 ? 3.569 5.232 0.689 1.00 94.94 72 GLY A N 1
ATOM 533 C CA . GLY A 1 72 ? 3.622 5.078 2.144 1.00 94.94 72 GLY A CA 1
ATOM 534 C C . GLY A 1 72 ? 2.594 5.951 2.864 1.00 94.94 72 GLY A C 1
ATOM 535 O O . GLY A 1 72 ? 1.917 5.483 3.782 1.00 94.94 72 GLY A O 1
ATOM 536 N N . PHE A 1 73 ? 2.413 7.192 2.407 1.00 93.94 73 PHE A N 1
ATOM 537 C CA . PHE A 1 73 ? 1.372 8.088 2.902 1.00 93.94 73 PHE A CA 1
ATOM 538 C C . PHE A 1 73 ? -0.031 7.519 2.656 1.00 93.94 73 PHE A C 1
ATOM 540 O O . PHE A 1 73 ? -0.845 7.468 3.583 1.00 93.94 73 PHE A O 1
ATOM 547 N N . GLY A 1 74 ? -0.298 7.025 1.443 1.00 93.56 74 GLY A N 1
ATOM 548 C CA . GLY A 1 74 ? -1.561 6.366 1.106 1.00 93.56 74 GLY A CA 1
ATOM 549 C C . GLY A 1 74 ? -1.850 5.149 1.989 1.00 93.56 74 GLY A C 1
ATOM 550 O O . GLY A 1 74 ? -2.934 5.055 2.570 1.00 93.56 74 GLY A O 1
ATOM 551 N N . THR A 1 75 ? -0.861 4.271 2.175 1.00 92.62 75 THR A N 1
ATOM 552 C CA . THR A 1 75 ? -0.965 3.086 3.043 1.00 92.62 75 THR A CA 1
ATOM 553 C C . THR A 1 75 ? -1.232 3.475 4.496 1.00 92.62 75 THR A C 1
ATOM 555 O O . THR A 1 75 ? -2.095 2.885 5.145 1.00 92.62 75 THR A O 1
ATOM 558 N N . GLY A 1 76 ? -0.546 4.499 5.016 1.00 92.81 76 GLY A N 1
ATOM 559 C CA . GLY A 1 76 ? -0.752 4.989 6.382 1.00 92.81 76 GLY A CA 1
ATOM 560 C C . GLY A 1 76 ? -2.159 5.551 6.611 1.00 92.81 76 GLY A C 1
ATOM 561 O O . GLY A 1 76 ? -2.772 5.286 7.650 1.00 92.81 76 GLY A O 1
ATOM 562 N N . LEU A 1 77 ? -2.700 6.281 5.631 1.00 90.62 77 LEU A N 1
ATOM 563 C CA . LEU A 1 77 ? -4.085 6.756 5.671 1.00 90.62 77 LEU A CA 1
ATOM 564 C C . LEU A 1 77 ? -5.085 5.598 5.608 1.00 90.62 77 LEU A C 1
ATOM 566 O O . LEU A 1 77 ? -6.003 5.555 6.428 1.00 90.62 77 LEU A O 1
ATOM 570 N N . ALA A 1 78 ? -4.893 4.653 4.684 1.00 90.38 78 ALA A N 1
ATOM 571 C CA . ALA A 1 78 ? -5.751 3.477 4.555 1.00 90.38 78 ALA A CA 1
ATOM 572 C C . ALA A 1 78 ? -5.766 2.655 5.854 1.00 90.38 78 ALA A C 1
ATOM 574 O O . ALA A 1 78 ? -6.834 2.343 6.373 1.00 90.38 78 ALA A O 1
ATOM 575 N N . TYR A 1 79 ? -4.594 2.403 6.446 1.00 91.19 79 TYR A N 1
ATOM 576 C CA . TYR A 1 79 ? -4.462 1.685 7.714 1.00 91.19 79 TYR A CA 1
ATOM 577 C C . TYR A 1 79 ? -5.226 2.366 8.859 1.00 91.19 79 TYR A C 1
ATOM 579 O O . TYR A 1 79 ? -5.969 1.706 9.591 1.00 91.19 79 TYR A O 1
ATOM 587 N N . ARG A 1 80 ? -5.090 3.693 9.003 1.00 89.62 80 ARG A N 1
ATOM 588 C CA . ARG A 1 80 ? -5.814 4.452 10.036 1.00 89.62 80 ARG A CA 1
ATOM 589 C C . ARG A 1 80 ? -7.327 4.399 9.838 1.00 89.62 80 ARG A C 1
ATOM 591 O O . ARG A 1 80 ? -8.044 4.214 10.818 1.00 89.62 80 ARG A O 1
ATOM 598 N N . LEU A 1 81 ? -7.811 4.555 8.607 1.00 86.81 81 LEU A N 1
ATOM 599 C CA . LEU A 1 81 ? -9.245 4.501 8.313 1.00 86.81 81 LEU A CA 1
ATOM 600 C C . LEU A 1 81 ? -9.823 3.114 8.600 1.00 86.81 81 LEU A C 1
ATOM 602 O O . LEU A 1 81 ? -10.857 3.026 9.260 1.00 86.81 81 LEU A O 1
ATOM 606 N N . SER A 1 82 ? -9.128 2.046 8.204 1.00 89.19 82 SER A N 1
ATOM 607 C CA . SER A 1 82 ? -9.538 0.672 8.507 1.00 89.19 82 SER A CA 1
ATOM 608 C C . SER A 1 82 ? -9.644 0.423 10.010 1.00 89.19 82 SER A C 1
ATOM 610 O O . SER A 1 82 ? -10.643 -0.130 10.461 1.00 89.19 82 SER A O 1
ATOM 612 N N . LEU A 1 83 ? -8.673 0.887 10.809 1.00 89.12 83 LEU A N 1
ATOM 613 C CA . LEU A 1 83 ? -8.740 0.769 12.270 1.00 89.12 83 LEU A CA 1
ATOM 614 C C . LEU A 1 83 ? -9.921 1.535 12.870 1.00 89.12 83 LEU A C 1
ATOM 616 O O . LEU A 1 83 ? -10.583 1.022 13.771 1.00 89.12 83 LEU A O 1
ATOM 620 N N . VAL A 1 84 ? -10.205 2.745 12.383 1.00 88.56 84 VAL A N 1
ATOM 621 C CA . VAL A 1 84 ? -11.363 3.523 12.847 1.00 88.56 84 VAL A CA 1
ATOM 622 C C . VAL A 1 84 ? -12.663 2.792 12.520 1.00 88.56 84 VAL A C 1
ATOM 624 O O . VAL A 1 84 ? -13.519 2.681 13.390 1.00 88.56 84 VAL A O 1
ATOM 627 N N . VAL A 1 85 ? -12.800 2.252 11.308 1.00 87.25 85 VAL A N 1
ATOM 628 C CA . VAL A 1 85 ? -13.991 1.490 10.898 1.00 87.25 85 VAL A CA 1
ATOM 629 C C . VAL A 1 85 ? -14.144 0.210 11.726 1.00 87.25 85 VAL A C 1
ATOM 631 O O . VAL A 1 85 ? -15.237 -0.061 12.209 1.00 87.25 85 VAL A O 1
ATOM 634 N N . LEU A 1 86 ? -13.058 -0.532 11.957 1.00 89.31 86 LEU A N 1
ATOM 635 C CA . LEU A 1 86 ? -13.065 -1.773 12.742 1.00 89.31 86 LEU A CA 1
ATOM 636 C C . LEU A 1 86 ? -13.396 -1.556 14.223 1.00 89.31 86 LEU A C 1
ATOM 638 O O . LEU A 1 86 ? -13.998 -2.421 14.849 1.00 89.31 86 LEU A O 1
ATOM 642 N N . THR A 1 87 ? -12.973 -0.432 14.802 1.00 91.06 87 THR A N 1
ATOM 643 C CA . THR A 1 87 ? -13.146 -0.160 16.240 1.00 91.06 87 THR A CA 1
ATOM 644 C C . THR A 1 87 ? -14.411 0.635 16.558 1.00 91.06 87 THR A C 1
ATOM 646 O O . THR A 1 87 ? -14.854 0.636 17.711 1.00 91.06 87 THR A O 1
ATOM 649 N N . LYS A 1 88 ? -15.034 1.289 15.567 1.00 86.38 88 LYS A N 1
ATOM 650 C CA . LYS A 1 88 ? -16.271 2.060 15.756 1.00 86.38 88 LYS A CA 1
ATOM 651 C C . LYS A 1 88 ? -17.396 1.142 16.252 1.00 86.38 88 LYS A C 1
ATOM 653 O O . LYS A 1 88 ? -17.652 0.095 15.673 1.00 86.38 88 LYS A O 1
ATOM 658 N N . GLY A 1 89 ? -18.049 1.528 17.350 1.00 86.69 89 GLY A N 1
ATOM 659 C CA . GLY A 1 89 ? -19.147 0.763 17.962 1.00 86.69 89 GLY A CA 1
ATOM 660 C C . GLY A 1 89 ? -18.720 -0.477 18.761 1.00 86.69 89 GLY A C 1
ATOM 661 O O . GLY A 1 89 ? -19.563 -1.124 19.371 1.00 86.69 89 GLY A O 1
ATOM 662 N N . SER A 1 90 ? -17.425 -0.801 18.803 1.00 89.81 90 SER A N 1
ATOM 663 C CA . SER A 1 90 ? -16.913 -1.925 19.591 1.00 89.81 90 SER A CA 1
ATOM 664 C C . SER A 1 90 ? -16.758 -1.551 21.066 1.00 89.81 90 SER A C 1
ATOM 666 O O . SER A 1 90 ? -16.283 -0.458 21.384 1.00 89.81 90 SER A O 1
ATOM 668 N N . GLU A 1 91 ? -17.065 -2.485 21.969 1.00 92.25 91 GLU A N 1
ATOM 669 C CA . GLU A 1 91 ? -16.782 -2.340 23.402 1.00 92.25 91 GLU A CA 1
ATOM 670 C C . GLU A 1 91 ? -15.286 -2.071 23.655 1.00 92.25 91 GLU A C 1
ATOM 672 O O . GLU A 1 91 ? -14.443 -2.699 23.002 1.00 92.25 91 GLU A O 1
ATOM 677 N N . PRO A 1 92 ? -14.917 -1.217 24.633 1.00 88.50 92 PRO A N 1
ATOM 678 C CA . PRO A 1 92 ? -13.516 -0.889 24.920 1.00 88.50 92 PRO A CA 1
ATOM 679 C C . PRO A 1 92 ? -12.626 -2.118 25.152 1.00 88.50 92 PRO A C 1
ATOM 681 O O . PRO A 1 92 ? -11.476 -2.139 24.721 1.00 88.50 92 PRO A O 1
ATOM 684 N N . ALA A 1 93 ? -13.172 -3.172 25.768 1.00 89.31 93 ALA A N 1
ATOM 685 C CA . ALA A 1 93 ? -12.462 -4.429 25.996 1.00 89.31 93 ALA A CA 1
ATOM 686 C C . ALA A 1 93 ? -12.127 -5.182 24.691 1.00 89.31 93 ALA A C 1
ATOM 688 O O . ALA A 1 93 ? -11.098 -5.850 24.610 1.00 89.31 93 ALA A O 1
ATOM 689 N N . ARG A 1 94 ? -12.963 -5.058 23.650 1.00 92.44 94 ARG A N 1
ATOM 690 C CA . ARG A 1 94 ? -12.794 -5.757 22.362 1.00 92.44 94 ARG A CA 1
ATOM 691 C C . ARG A 1 94 ? -11.963 -4.965 21.350 1.00 92.44 94 ARG A C 1
ATOM 693 O O . ARG A 1 94 ? -11.381 -5.570 20.452 1.00 92.44 94 ARG A O 1
ATOM 700 N N . GLN A 1 95 ? -11.850 -3.644 21.507 1.00 92.94 95 GLN A N 1
ATOM 701 C CA . GLN A 1 95 ? -11.083 -2.782 20.595 1.00 92.94 95 GLN A CA 1
ATOM 702 C C . GLN A 1 95 ? -9.606 -3.189 20.498 1.00 92.94 95 GLN A C 1
ATOM 704 O O . GLN A 1 95 ? -9.059 -3.258 19.398 1.00 92.94 95 GLN A O 1
ATOM 709 N N . GLY A 1 96 ? -8.972 -3.515 21.631 1.00 93.25 96 GLY A N 1
ATOM 710 C CA . GLY A 1 96 ? -7.574 -3.958 21.653 1.00 93.25 96 GLY A CA 1
ATOM 711 C C . GLY A 1 96 ? -7.360 -5.282 20.913 1.00 93.25 96 GLY A C 1
ATOM 712 O O . GLY A 1 96 ? -6.424 -5.404 20.124 1.00 93.25 96 GLY A O 1
ATOM 713 N N . ALA A 1 97 ? -8.264 -6.249 21.108 1.00 94.25 97 ALA A N 1
ATOM 714 C CA . ALA A 1 97 ? -8.198 -7.549 20.441 1.00 94.25 97 ALA A CA 1
ATOM 715 C C . ALA A 1 97 ? -8.378 -7.426 18.918 1.00 94.25 97 ALA A C 1
ATOM 717 O O . ALA A 1 97 ? -7.606 -8.012 18.162 1.00 94.25 97 ALA A O 1
ATOM 718 N N . LEU A 1 98 ? -9.343 -6.617 18.462 1.00 93.69 98 LEU A N 1
ATOM 719 C CA . LEU A 1 98 ? -9.575 -6.375 17.033 1.00 93.69 98 LEU A CA 1
ATOM 720 C C . LEU A 1 98 ? -8.389 -5.667 16.366 1.00 93.69 98 LEU A C 1
ATOM 722 O O . LEU A 1 98 ? -7.956 -6.079 15.291 1.00 93.69 98 LEU A O 1
ATOM 726 N N . ALA A 1 99 ? -7.829 -4.638 17.010 1.00 92.50 99 ALA A N 1
ATOM 727 C CA . ALA A 1 99 ? -6.661 -3.931 16.488 1.00 92.50 99 ALA A CA 1
ATOM 728 C C . ALA A 1 99 ? -5.423 -4.843 16.410 1.00 92.50 99 ALA A C 1
ATOM 730 O O . ALA A 1 99 ? -4.687 -4.800 15.424 1.00 92.50 99 ALA A O 1
ATOM 731 N N . SER A 1 100 ? -5.215 -5.697 17.418 1.00 94.06 100 SER A N 1
ATOM 732 C CA . SER A 1 100 ? -4.117 -6.669 17.431 1.00 94.06 100 SER A CA 1
ATOM 733 C C . SER A 1 100 ? -4.269 -7.719 16.329 1.00 94.06 100 SER A C 1
ATOM 735 O O . SER A 1 100 ? -3.315 -7.955 15.588 1.00 94.06 100 SER A O 1
ATOM 737 N N . LEU A 1 101 ? -5.470 -8.284 16.156 1.00 95.38 101 LEU A N 1
ATOM 738 C CA . LEU A 1 101 ? -5.756 -9.243 15.087 1.00 95.38 101 LEU A CA 1
ATOM 739 C C . LEU A 1 101 ? -5.539 -8.620 13.703 1.00 95.38 101 LEU A C 1
ATOM 741 O O . LEU A 1 101 ? -4.891 -9.220 12.848 1.00 95.38 101 LEU A O 1
ATOM 745 N N . TYR A 1 102 ? -6.027 -7.395 13.496 1.00 93.38 102 TYR A N 1
ATOM 746 C CA . TYR A 1 102 ? -5.818 -6.662 12.250 1.00 93.38 102 TYR A CA 1
ATOM 747 C C . TYR A 1 102 ? -4.327 -6.436 11.958 1.00 93.38 102 TYR A C 1
ATOM 749 O O . TYR A 1 102 ? -3.871 -6.669 10.835 1.00 93.38 102 TYR A O 1
ATOM 757 N N . GLY A 1 103 ? -3.550 -6.047 12.973 1.00 93.75 103 GLY A N 1
ATOM 758 C CA . GLY A 1 103 ? -2.097 -5.924 12.865 1.00 93.75 103 GLY A CA 1
ATOM 759 C C . GLY A 1 103 ? -1.428 -7.251 12.502 1.00 93.75 103 GLY A C 1
ATOM 760 O O . GLY A 1 103 ? -0.645 -7.297 11.557 1.00 93.75 103 GLY A O 1
ATOM 761 N N . ALA A 1 104 ? -1.780 -8.340 13.190 1.00 96.56 104 ALA A N 1
ATOM 762 C CA . ALA A 1 104 ? -1.233 -9.671 12.931 1.00 96.56 104 ALA A CA 1
ATOM 763 C C . ALA A 1 104 ? -1.491 -10.134 11.487 1.00 96.56 104 ALA A C 1
ATOM 765 O O . ALA A 1 104 ? -0.566 -10.591 10.816 1.00 96.56 104 ALA A O 1
ATOM 766 N N . VAL A 1 105 ? -2.714 -9.950 10.981 1.00 95.94 105 VAL A N 1
ATOM 767 C CA . VAL A 1 105 ? -3.067 -10.280 9.590 1.00 95.94 105 VAL A CA 1
ATOM 768 C C . VAL A 1 105 ? -2.288 -9.409 8.603 1.00 95.94 105 VAL A C 1
ATOM 770 O O . VAL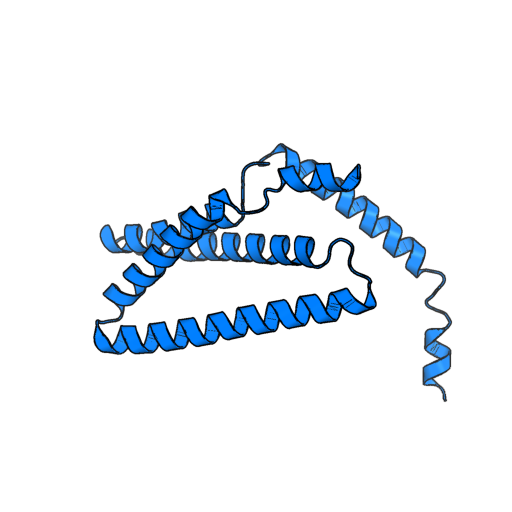 A 1 105 ? -1.733 -9.927 7.637 1.00 95.94 105 VAL A O 1
ATOM 773 N N . THR A 1 106 ? -2.197 -8.100 8.856 1.00 93.06 106 THR A N 1
ATOM 774 C CA . THR A 1 106 ? -1.497 -7.159 7.965 1.00 93.06 106 THR A CA 1
ATOM 775 C C . THR A 1 106 ? -0.003 -7.472 7.881 1.00 93.06 106 THR A C 1
ATOM 777 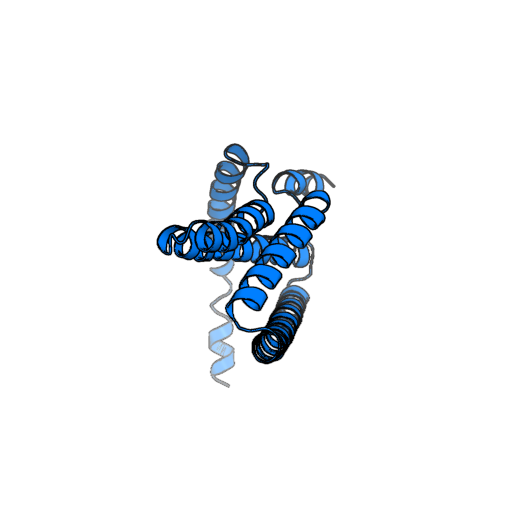O O . THR A 1 106 ? 0.557 -7.524 6.786 1.00 93.06 106 THR A O 1
ATOM 780 N N . TYR A 1 107 ? 0.649 -7.728 9.019 1.00 94.38 107 TYR A N 1
ATOM 781 C CA . TYR A 1 107 ? 2.064 -8.097 9.046 1.00 94.38 107 TYR A CA 1
ATOM 782 C C . TYR A 1 107 ? 2.306 -9.487 8.467 1.00 94.38 107 TYR A C 1
ATOM 784 O O . TYR A 1 107 ? 3.252 -9.653 7.703 1.00 94.38 107 TYR A O 1
ATOM 792 N N . GLY A 1 108 ? 1.431 -10.458 8.744 1.00 97.12 108 GLY A N 1
ATOM 793 C CA . GLY A 1 108 ? 1.502 -11.781 8.126 1.00 97.12 108 GLY A CA 1
ATOM 794 C C . GLY A 1 108 ? 1.429 -11.702 6.599 1.00 97.12 108 GLY A C 1
ATOM 795 O O . GLY A 1 108 ? 2.283 -12.259 5.910 1.00 97.12 108 GLY A O 1
ATOM 796 N N . ALA A 1 109 ? 0.475 -10.936 6.062 1.00 93.69 109 ALA A N 1
ATOM 797 C CA . ALA A 1 109 ? 0.362 -10.695 4.625 1.00 93.69 109 ALA A CA 1
ATOM 798 C C . ALA A 1 109 ? 1.607 -9.991 4.055 1.00 93.69 109 ALA A C 1
ATOM 800 O O . ALA A 1 109 ? 2.099 -10.381 2.996 1.00 93.69 109 ALA A O 1
ATOM 801 N N . ALA A 1 110 ? 2.160 -9.001 4.766 1.00 92.44 110 ALA A N 1
ATOM 802 C CA . ALA A 1 110 ? 3.385 -8.313 4.358 1.00 92.44 110 ALA A CA 1
ATOM 803 C C . ALA A 1 110 ? 4.606 -9.249 4.333 1.00 92.44 110 ALA A C 1
ATOM 805 O O . ALA A 1 110 ? 5.398 -9.197 3.389 1.00 92.44 110 ALA A O 1
ATOM 806 N N . THR A 1 111 ? 4.750 -10.132 5.324 1.00 96.69 111 THR A N 1
ATOM 807 C CA . THR A 1 111 ? 5.805 -11.153 5.361 1.00 96.69 111 THR A CA 1
ATOM 808 C C . THR A 1 111 ? 5.682 -12.113 4.183 1.00 96.69 111 THR A C 1
ATOM 810 O O . THR A 1 111 ? 6.655 -12.300 3.452 1.00 96.69 111 THR A O 1
ATOM 813 N N . VAL A 1 112 ? 4.492 -12.676 3.950 1.00 97.12 112 VAL A N 1
ATOM 814 C CA . VAL A 1 112 ? 4.248 -13.595 2.824 1.00 97.12 112 VAL A CA 1
ATOM 815 C C . VAL A 1 112 ? 4.517 -12.903 1.488 1.00 97.12 112 VAL A C 1
ATOM 817 O O . VAL A 1 112 ? 5.221 -13.454 0.644 1.00 97.12 112 VAL A O 1
ATOM 820 N N . GLY A 1 113 ? 4.028 -11.673 1.315 1.00 93.19 113 GLY A N 1
ATOM 821 C CA . GLY A 1 113 ? 4.262 -10.883 0.109 1.00 93.19 113 GLY A CA 1
ATOM 822 C C . GLY A 1 113 ? 5.745 -10.591 -0.128 1.00 93.19 113 GLY A C 1
ATOM 823 O O . GLY A 1 113 ? 6.217 -10.711 -1.255 1.00 93.19 113 GLY A O 1
ATOM 824 N N . SER A 1 114 ? 6.499 -10.279 0.929 1.00 94.06 114 SER A N 1
ATOM 825 C CA . SER A 1 114 ? 7.939 -9.996 0.832 1.00 94.06 114 SER A CA 1
ATOM 826 C C . SER A 1 114 ? 8.748 -11.246 0.478 1.00 94.06 114 SER A C 1
ATOM 828 O O . SER A 1 114 ? 9.660 -11.174 -0.345 1.00 94.06 114 SER A O 1
ATOM 830 N N . LEU A 1 115 ? 8.392 -12.405 1.046 1.00 96.81 115 LEU A N 1
ATOM 831 C CA . LEU A 1 115 ? 9.004 -13.691 0.699 1.00 96.81 115 LEU A CA 1
ATOM 832 C C . LEU A 1 115 ? 8.698 -14.090 -0.747 1.00 96.81 115 LEU A C 1
ATOM 834 O O . LEU A 1 115 ? 9.610 -14.459 -1.485 1.00 96.81 115 LEU A O 1
ATOM 838 N N . ALA A 1 116 ? 7.439 -13.963 -1.175 1.00 95.19 116 ALA A N 1
ATOM 839 C CA . ALA A 1 116 ? 7.040 -14.232 -2.553 1.00 95.19 116 ALA A CA 1
ATOM 840 C C . ALA A 1 116 ? 7.764 -13.300 -3.537 1.00 95.19 116 ALA A C 1
ATOM 842 O O . ALA A 1 116 ? 8.288 -13.761 -4.548 1.00 95.19 116 ALA A O 1
ATOM 843 N N . ALA A 1 117 ? 7.865 -12.008 -3.215 1.00 93.25 117 ALA A N 1
ATOM 844 C CA . ALA A 1 117 ? 8.612 -11.037 -4.009 1.00 93.25 117 ALA A CA 1
ATOM 845 C C . ALA A 1 117 ? 10.101 -11.395 -4.114 1.00 93.25 117 ALA A C 1
ATOM 847 O O . ALA A 1 117 ? 10.664 -11.323 -5.202 1.00 93.25 117 ALA A O 1
ATOM 848 N N . GLY A 1 118 ? 10.733 -11.815 -3.013 1.00 94.81 118 GLY A N 1
ATOM 849 C CA . GLY A 1 118 ? 12.125 -12.270 -3.018 1.00 94.81 118 GLY A CA 1
ATOM 850 C C . GLY A 1 118 ? 12.331 -13.513 -3.886 1.00 94.81 118 GLY A C 1
ATOM 851 O O . GLY A 1 118 ? 13.250 -13.549 -4.705 1.00 94.81 118 GLY A O 1
ATOM 852 N N . LEU A 1 119 ? 11.435 -14.498 -3.767 1.00 97.06 119 LEU A N 1
ATOM 853 C CA . LEU A 1 119 ? 11.477 -15.724 -4.564 1.00 97.06 119 LEU A CA 1
ATOM 854 C C . LEU A 1 119 ? 11.302 -15.435 -6.062 1.00 97.06 119 LEU A C 1
ATOM 856 O O . LEU A 1 119 ? 12.104 -15.894 -6.871 1.00 97.06 119 LEU A O 1
ATOM 860 N N . ILE A 1 120 ? 10.297 -14.636 -6.433 1.00 95.94 120 ILE A N 1
ATOM 861 C CA . ILE A 1 120 ? 10.050 -14.231 -7.826 1.00 95.94 120 ILE A CA 1
ATOM 862 C C . ILE A 1 120 ? 11.230 -13.399 -8.350 1.00 95.94 120 ILE A C 1
ATOM 864 O O . ILE A 1 120 ? 11.714 -13.643 -9.455 1.00 95.94 120 ILE A O 1
ATOM 868 N N . GLY A 1 121 ? 11.760 -12.489 -7.528 1.00 96.25 121 GLY A N 1
ATOM 869 C CA . GLY A 1 121 ? 12.939 -11.676 -7.827 1.00 96.25 121 GLY A CA 1
ATOM 870 C C . GLY A 1 121 ? 14.159 -12.501 -8.213 1.00 96.25 121 GLY A C 1
ATOM 871 O O . GLY A 1 121 ? 14.871 -12.128 -9.145 1.00 96.25 121 GLY A O 1
ATOM 872 N N . ASN A 1 122 ? 14.360 -13.639 -7.549 1.00 96.62 122 ASN A N 1
ATOM 873 C CA . ASN A 1 122 ? 15.445 -14.564 -7.854 1.00 96.62 122 ASN A CA 1
ATOM 874 C C . ASN A 1 122 ? 15.242 -15.316 -9.185 1.00 96.62 122 ASN A C 1
ATOM 876 O O . ASN A 1 122 ? 16.218 -15.687 -9.828 1.00 96.62 122 ASN A O 1
ATOM 880 N N . LEU A 1 123 ? 13.993 -15.532 -9.612 1.00 96.81 123 LEU A N 1
ATOM 881 C CA . LEU A 1 123 ? 13.667 -16.288 -10.828 1.00 96.81 123 LEU A CA 1
ATOM 882 C C . LEU A 1 123 ? 13.675 -15.427 -12.098 1.00 96.81 123 LEU A C 1
ATOM 884 O O . LEU A 1 123 ? 14.222 -15.845 -13.114 1.00 96.81 123 LEU A O 1
ATOM 888 N N . ILE A 1 124 ? 13.058 -14.241 -12.062 1.00 96.38 124 ILE A N 1
ATOM 889 C CA . ILE A 1 124 ? 12.847 -13.393 -13.257 1.00 96.38 124 ILE A CA 1
ATOM 890 C C . ILE A 1 124 ? 13.630 -12.072 -13.222 1.00 96.38 124 ILE A C 1
ATOM 892 O O . ILE A 1 124 ? 13.503 -11.236 -14.120 1.00 96.38 124 ILE A O 1
ATOM 896 N N . GLY A 1 125 ? 14.428 -11.865 -12.174 1.00 96.19 125 GLY A N 1
ATOM 897 C CA . GLY A 1 125 ? 15.193 -10.648 -11.941 1.00 96.19 125 GLY A CA 1
ATOM 898 C C . GLY A 1 125 ? 14.431 -9.585 -11.146 1.00 96.19 125 GLY A C 1
ATOM 899 O O . GLY A 1 125 ? 13.201 -9.454 -11.190 1.00 96.19 125 GLY A O 1
ATOM 900 N N . LEU A 1 126 ? 15.200 -8.770 -10.420 1.00 91.62 126 LEU A N 1
ATOM 901 C CA . LEU A 1 126 ? 14.674 -7.782 -9.477 1.00 91.62 126 LEU A CA 1
ATOM 902 C C . LEU A 1 126 ? 13.867 -6.670 -10.168 1.00 91.62 126 LEU A C 1
ATOM 904 O O . LEU A 1 126 ? 12.805 -6.289 -9.683 1.00 91.62 126 LEU A O 1
ATOM 908 N N . LYS A 1 127 ? 14.330 -6.180 -11.328 1.00 92.56 127 LYS A N 1
ATOM 909 C CA . LYS A 1 127 ? 13.673 -5.085 -12.064 1.00 92.56 127 LYS A CA 1
ATOM 910 C C . LYS A 1 127 ? 12.249 -5.457 -12.493 1.00 92.56 127 LYS A C 1
ATOM 912 O O . LYS A 1 127 ? 11.313 -4.722 -12.188 1.00 92.56 127 LYS A O 1
ATOM 917 N N . SER A 1 128 ? 12.086 -6.598 -13.166 1.00 94.00 128 SER A N 1
ATOM 918 C CA . SER A 1 128 ? 10.784 -7.083 -13.648 1.00 94.00 128 SER A CA 1
ATOM 919 C C . SER A 1 128 ? 9.826 -7.368 -12.494 1.00 94.00 128 SER A C 1
ATOM 921 O O . SER A 1 128 ? 8.653 -7.008 -12.557 1.00 94.00 128 SER A O 1
ATOM 923 N N . THR A 1 129 ? 10.348 -7.943 -11.409 1.00 95.25 129 THR A N 1
ATOM 924 C CA . THR A 1 129 ? 9.569 -8.257 -10.206 1.00 95.25 129 THR A CA 1
ATOM 925 C C . THR A 1 129 ? 9.028 -7.002 -9.532 1.00 95.25 129 THR A C 1
ATOM 927 O O . THR A 1 129 ? 7.835 -6.926 -9.249 1.00 95.25 129 THR A O 1
ATOM 930 N N . ILE A 1 130 ? 9.876 -5.989 -9.326 1.00 92.25 130 ILE A N 1
ATOM 931 C CA . ILE A 1 130 ? 9.469 -4.713 -8.724 1.00 92.25 130 ILE A CA 1
ATOM 932 C C . ILE A 1 130 ? 8.372 -4.047 -9.563 1.00 92.25 130 ILE A C 1
ATOM 934 O O . ILE A 1 130 ? 7.333 -3.669 -9.022 1.00 92.25 130 ILE A O 1
ATOM 938 N N . VAL A 1 131 ? 8.571 -3.939 -10.881 1.00 95.19 131 VAL A N 1
ATOM 939 C CA . VAL A 1 131 ? 7.579 -3.336 -11.787 1.00 95.19 131 VAL A CA 1
ATOM 940 C C . VAL A 1 131 ? 6.254 -4.099 -11.734 1.00 95.19 131 VAL A C 1
ATOM 942 O O . VAL A 1 131 ? 5.203 -3.479 -11.580 1.00 95.19 131 VAL A O 1
ATOM 945 N N . GLY A 1 132 ? 6.298 -5.433 -11.793 1.00 95.56 132 GLY A N 1
ATOM 946 C CA . GLY A 1 132 ? 5.106 -6.278 -11.714 1.00 95.56 132 GLY A CA 1
ATOM 947 C C . GLY A 1 132 ? 4.338 -6.103 -10.404 1.00 95.56 132 GLY A C 1
ATOM 948 O O . GLY A 1 132 ? 3.125 -5.907 -10.430 1.00 95.56 132 GLY A O 1
ATOM 949 N N . ILE A 1 133 ? 5.031 -6.097 -9.262 1.00 95.31 133 ILE A N 1
ATOM 950 C CA . ILE A 1 133 ? 4.404 -5.917 -7.943 1.00 95.31 133 ILE A CA 1
ATOM 951 C C . ILE A 1 133 ? 3.734 -4.547 -7.836 1.00 95.31 133 ILE A C 1
ATOM 953 O O . ILE A 1 133 ? 2.582 -4.470 -7.412 1.00 95.31 133 ILE A O 1
ATOM 957 N N . PHE A 1 134 ? 4.410 -3.467 -8.236 1.00 95.69 134 PHE A N 1
ATOM 958 C CA . PHE A 1 134 ? 3.820 -2.128 -8.161 1.00 95.69 134 PHE A CA 1
ATOM 959 C C . PHE A 1 134 ? 2.617 -1.963 -9.094 1.00 95.69 134 PHE A C 1
ATOM 961 O O . PHE A 1 134 ? 1.621 -1.360 -8.694 1.00 95.69 134 PHE A O 1
ATOM 968 N N . LEU A 1 135 ? 2.656 -2.554 -10.291 1.00 96.25 135 LEU A N 1
ATOM 969 C CA . LEU A 1 135 ? 1.497 -2.581 -11.185 1.00 96.25 135 LEU A CA 1
ATOM 970 C C . LEU A 1 135 ? 0.334 -3.381 -10.591 1.00 96.25 135 LEU A C 1
ATOM 972 O O . LEU A 1 135 ? -0.799 -2.906 -10.622 1.00 96.25 135 LEU A O 1
ATOM 976 N N . LEU A 1 136 ? 0.597 -4.547 -9.995 1.00 95.81 136 LEU A N 1
ATOM 977 C CA . LEU A 1 136 ? -0.432 -5.322 -9.298 1.00 95.81 136 LEU A CA 1
ATOM 978 C C . LEU A 1 136 ? -1.044 -4.517 -8.149 1.00 95.81 136 LEU A C 1
ATOM 980 O O . LEU A 1 136 ? -2.266 -4.431 -8.056 1.00 95.81 136 LEU A O 1
ATOM 984 N N . ILE A 1 137 ? -0.223 -3.868 -7.318 1.00 94.88 137 ILE A N 1
ATOM 985 C CA . ILE A 1 137 ? -0.704 -2.997 -6.236 1.00 94.88 137 ILE A CA 1
ATOM 986 C C . ILE A 1 137 ? -1.574 -1.872 -6.798 1.00 94.88 137 ILE A C 1
ATOM 988 O O . ILE A 1 137 ? -2.635 -1.604 -6.234 1.00 94.88 137 ILE A O 1
ATOM 992 N N . ALA A 1 138 ? -1.166 -1.231 -7.896 1.00 95.50 138 ALA A N 1
ATOM 993 C CA . ALA A 1 138 ? -1.942 -0.171 -8.532 1.00 95.50 138 ALA A CA 1
ATOM 994 C C . ALA A 1 138 ? -3.304 -0.683 -9.027 1.00 95.50 138 ALA A C 1
ATOM 996 O O . ALA A 1 138 ? -4.320 -0.057 -8.734 1.00 95.50 138 ALA A O 1
ATOM 997 N N . VAL A 1 139 ? -3.345 -1.833 -9.708 1.00 96.31 139 VAL A N 1
ATOM 998 C CA . VAL A 1 139 ? -4.589 -2.435 -10.218 1.00 96.31 139 VAL A CA 1
ATOM 999 C C . VAL A 1 139 ? -5.505 -2.867 -9.078 1.00 96.31 139 VAL A C 1
ATOM 1001 O O . VAL A 1 139 ? -6.677 -2.498 -9.076 1.00 96.31 139 VAL A O 1
ATOM 1004 N N . PHE A 1 140 ? -4.992 -3.594 -8.083 1.00 94.94 140 PHE A N 1
ATOM 1005 C CA . PHE A 1 140 ? -5.794 -4.006 -6.929 1.00 94.94 140 PHE A CA 1
ATOM 1006 C C . PHE A 1 140 ? -6.309 -2.792 -6.160 1.00 94.94 140 PHE A C 1
ATOM 1008 O O . PHE A 1 140 ? -7.490 -2.727 -5.833 1.00 94.94 140 PHE A O 1
ATOM 1015 N N . SER A 1 141 ? -5.454 -1.799 -5.911 1.00 92.88 141 SER A N 1
ATOM 1016 C CA . SER A 1 141 ? -5.861 -0.582 -5.203 1.00 92.88 141 SER A CA 1
ATOM 1017 C C . SER A 1 141 ? -6.913 0.193 -5.998 1.00 92.88 141 SER A C 1
ATOM 1019 O O . SER A 1 141 ? -7.892 0.644 -5.409 1.00 92.88 141 SER A O 1
ATOM 1021 N N . ALA A 1 142 ? -6.771 0.294 -7.325 1.00 93.31 142 ALA A N 1
ATOM 1022 C CA . ALA A 1 142 ? -7.770 0.893 -8.209 1.00 93.31 142 ALA A CA 1
ATOM 1023 C C . ALA A 1 142 ? -9.098 0.127 -8.151 1.00 93.31 142 ALA A C 1
ATOM 1025 O O . ALA A 1 142 ? -10.145 0.743 -7.968 1.00 93.31 142 ALA A O 1
ATOM 1026 N N . TRP A 1 143 ? -9.059 -1.205 -8.205 1.00 94.94 143 TRP A N 1
ATOM 1027 C CA . TRP A 1 143 ? -10.242 -2.057 -8.078 1.00 94.94 143 TRP A CA 1
ATOM 1028 C C . TRP A 1 143 ? -10.962 -1.832 -6.743 1.00 94.94 143 TRP A C 1
ATOM 1030 O O . TRP A 1 143 ? -12.168 -1.589 -6.703 1.00 94.94 143 TRP A O 1
ATOM 1040 N N . PHE A 1 144 ? -10.214 -1.823 -5.638 1.00 91.00 144 PHE A N 1
ATOM 1041 C CA . PHE A 1 144 ? -10.774 -1.609 -4.306 1.00 91.00 144 PHE A CA 1
ATOM 1042 C C . PHE A 1 144 ? -11.241 -0.171 -4.058 1.00 91.00 144 PHE A C 1
ATOM 1044 O O . PHE A 1 144 ? -12.054 0.038 -3.159 1.00 91.00 144 PHE A O 1
ATOM 1051 N N . THR A 1 145 ? -10.821 0.823 -4.852 1.00 87.62 145 THR A N 1
ATOM 1052 C CA . THR A 1 145 ? -11.333 2.201 -4.695 1.00 87.62 145 THR A CA 1
ATOM 1053 C C . THR A 1 145 ? -12.839 2.319 -4.911 1.00 87.62 145 THR A C 1
ATOM 1055 O O . THR A 1 145 ? -13.456 3.222 -4.343 1.00 87.62 145 THR A O 1
ATOM 1058 N N . ALA A 1 146 ? -13.441 1.403 -5.678 1.00 82.38 146 ALA A N 1
ATOM 1059 C CA . ALA A 1 146 ? -14.885 1.362 -5.882 1.00 82.38 146 ALA A CA 1
ATOM 1060 C C . ALA A 1 146 ? -15.650 0.942 -4.615 1.00 82.38 146 ALA A C 1
ATOM 1062 O O . ALA A 1 146 ? -16.757 1.420 -4.386 1.00 82.38 146 ALA A O 1
ATOM 1063 N N . CYS A 1 147 ? -15.049 0.092 -3.779 1.00 81.56 147 CYS A N 1
ATOM 1064 C CA . CYS A 1 147 ? -15.670 -0.457 -2.569 1.00 81.56 147 CYS A CA 1
ATOM 1065 C C . CYS A 1 147 ? -15.157 0.185 -1.274 1.00 81.56 147 CYS A C 1
ATOM 1067 O O . CYS A 1 147 ? -15.638 -0.140 -0.190 1.00 81.56 147 CYS A O 1
ATOM 1069 N N . ALA A 1 148 ? -14.142 1.045 -1.356 1.00 79.50 148 ALA A N 1
ATOM 1070 C CA . ALA A 1 148 ? -13.496 1.578 -0.173 1.00 79.50 148 ALA A CA 1
ATOM 1071 C C . ALA A 1 148 ? -14.370 2.622 0.534 1.00 79.50 148 ALA A C 1
ATOM 1073 O O . ALA A 1 148 ? -14.863 3.542 -0.128 1.00 79.50 148 ALA A O 1
ATOM 1074 N N . PRO A 1 149 ? -14.496 2.537 1.872 1.00 67.69 149 PRO A N 1
ATOM 1075 C CA . PRO A 1 149 ? -15.232 3.523 2.648 1.00 67.69 149 PRO A CA 1
ATOM 1076 C C . PRO A 1 149 ? -14.596 4.898 2.456 1.00 67.69 149 PRO A C 1
ATOM 1078 O O . PRO A 1 149 ? -13.389 5.089 2.660 1.00 67.69 149 PRO A O 1
ATOM 1081 N N . ARG A 1 150 ? -15.406 5.866 2.031 1.00 76.44 150 ARG A N 1
ATOM 1082 C CA . ARG A 1 150 ? -14.959 7.242 1.828 1.00 76.44 150 ARG A CA 1
ATOM 1083 C C . ARG A 1 150 ? -15.130 8.011 3.128 1.00 76.44 150 ARG A C 1
ATOM 1085 O O . ARG A 1 150 ? -16.012 7.738 3.935 1.00 76.44 150 ARG A O 1
ATOM 1092 N N . LEU A 1 151 ? -14.330 9.061 3.308 1.00 67.56 151 LEU A N 1
ATOM 1093 C CA . LEU A 1 151 ? -14.475 9.978 4.446 1.00 67.56 151 LEU A CA 1
ATOM 1094 C C . LEU A 1 151 ? -15.877 10.616 4.523 1.00 67.56 151 LEU A C 1
ATOM 1096 O O . LEU A 1 151 ? -16.276 11.093 5.582 1.00 67.56 151 LEU A O 1
ATOM 1100 N N . ARG A 1 152 ? -16.627 10.636 3.415 1.00 70.00 152 ARG A N 1
ATOM 1101 C CA . ARG A 1 152 ? -18.019 11.096 3.368 1.00 70.00 152 ARG A CA 1
ATOM 1102 C C . ARG A 1 152 ? -18.975 10.196 4.164 1.00 70.00 152 ARG A C 1
ATOM 1104 O O . ARG A 1 152 ? -19.869 10.728 4.820 1.00 70.00 152 ARG A O 1
ATOM 1111 N N . ASP A 1 153 ? -18.751 8.887 4.157 1.00 67.38 153 ASP A N 1
ATOM 1112 C CA . ASP A 1 153 ? -19.721 7.883 4.625 1.00 67.38 153 ASP A CA 1
ATOM 1113 C C . ASP A 1 153 ? -19.789 7.811 6.161 1.00 67.38 153 ASP A C 1
ATOM 1115 O O . ASP A 1 153 ? -20.711 7.255 6.749 1.00 67.38 153 ASP A O 1
ATOM 1119 N N . GLY A 1 154 ? -18.843 8.456 6.851 1.00 61.88 154 GLY A N 1
ATOM 1120 C CA . GLY A 1 154 ? -18.831 8.537 8.309 1.00 61.88 154 GLY A CA 1
ATOM 1121 C C . GLY A 1 154 ? -20.018 9.292 8.925 1.00 61.88 154 GLY A C 1
ATOM 1122 O O . GLY A 1 154 ? -20.260 9.096 10.116 1.00 61.88 154 GLY A O 1
ATOM 1123 N N . ARG A 1 155 ? -20.741 10.123 8.151 1.00 61.78 155 ARG A N 1
ATOM 1124 C CA . ARG A 1 155 ? -21.857 10.957 8.647 1.00 61.78 155 ARG A CA 1
ATOM 1125 C C . ARG A 1 155 ? -23.165 10.196 8.832 1.00 61.78 155 ARG A C 1
ATOM 1127 O O . ARG A 1 155 ? -23.915 10.519 9.741 1.00 61.78 155 ARG A O 1
ATOM 1134 N N . GLU A 1 156 ? -23.447 9.211 7.986 1.00 57.66 156 GLU A N 1
ATOM 1135 C CA . GLU A 1 156 ? -24.756 8.539 7.980 1.00 57.66 156 GLU A CA 1
ATOM 1136 C C . GLU A 1 156 ? -24.940 7.619 9.196 1.00 57.66 156 GLU A C 1
ATOM 1138 O O . GLU A 1 156 ? -26.051 7.399 9.654 1.00 57.66 156 GLU A O 1
ATOM 1143 N N . ILE A 1 157 ? -23.835 7.170 9.794 1.00 54.09 157 ILE A N 1
ATOM 1144 C CA . ILE A 1 157 ? -23.822 6.245 10.937 1.00 54.09 157 ILE A CA 1
ATOM 1145 C C . ILE A 1 157 ? -23.983 6.984 12.283 1.00 54.09 157 ILE A C 1
ATOM 1147 O O . ILE A 1 157 ? -24.076 6.354 13.323 1.00 54.09 157 ILE A O 1
ATOM 1151 N N . GLU A 1 158 ? -23.942 8.320 12.310 1.00 57.50 158 GLU A N 1
ATOM 1152 C CA . GLU A 1 158 ? -24.121 9.098 13.553 1.00 57.50 158 GLU A CA 1
ATOM 1153 C C . GLU A 1 158 ? -25.593 9.489 13.793 1.00 57.50 158 GLU A C 1
ATOM 1155 O O . GLU A 1 158 ? -25.929 9.990 14.861 1.00 57.50 158 GLU A O 1
ATOM 1160 N N . VAL A 1 159 ? -26.461 9.260 12.799 1.00 56.25 159 VAL A N 1
ATOM 1161 C CA . VAL A 1 159 ? -27.896 9.606 12.829 1.00 56.25 159 VAL A CA 1
ATOM 1162 C C . VAL A 1 159 ? -28.790 8.364 12.991 1.00 56.25 159 VAL A C 1
ATOM 1164 O O . VAL A 1 159 ? -29.985 8.510 13.237 1.00 56.25 159 VAL A O 1
ATOM 1167 N N . ALA A 1 160 ? -28.221 7.162 12.860 1.00 50.34 160 ALA A N 1
ATOM 1168 C CA . ALA A 1 160 ? -28.886 5.873 13.064 1.00 50.34 160 ALA A CA 1
ATOM 1169 C C . ALA A 1 160 ? -28.501 5.282 14.425 1.00 50.34 160 ALA A C 1
ATOM 1171 O O . ALA A 1 160 ? -29.402 4.728 15.091 1.00 50.34 160 ALA A O 1
#

InterPro domains:
  IPR036259 MFS transporter superfamily [G3DSA:1.20.1250.20] (9-148)
  IPR036259 MFS transporter superfamily [SSF103473] (37-155)

Foldseek 3Di:
DVVVVVVPPPPPCPVVVVVVVVVVVVVVLVVVCPPCLLDALLVLLLQLLVQLVVCVVVVNVVSNVVSVVSNVSSVVRNLVVVLCVQQPPDDPVCSVVSNVVVVVVVVVVVVVVVVVLVVVCVVPNNSVSSNVVSVVSNVVSVVCSVVDDTSVNVPVVVVD